Protein AF-A0A2G5KMC2-F1 (afdb_monomer)

Foldseek 3Di:
DDDPPPPPPPVVPPALVCCQVPPDDPWDAQVRNCVRNNAAPDKDWDWDQPDPVGTDIWIWGHHPQWIWIADPRRTTDHIDDD

Secondary structure (DSSP, 8-state):
---------------HHHHHHHT--SS-BHHHHHHHH-S-SEEEEEEEE-GGG-EEEEEEEEETTEEEEE-TTSBEEEE---

Solvent-accessible surface area (backbone atoms only — not comparable to full-atom values): 5178 Å² total; per-residue (Å²): 136,89,81,81,81,78,73,78,81,73,69,77,77,71,51,54,64,57,43,57,77,73,68,61,58,84,83,35,45,49,68,58,50,33,72,72,60,41,82,59,81,46,76,47,78,45,82,42,78,62,64,96,79,40,74,42,68,31,45,34,36,30,52,89,93,46,31,41,34,26,43,84,85,40,33,43,72,49,74,56,80,132

Sequence (82 aa):
MIFIFYLSCQRESKSKEYIIENEIAYPMSQDQVIKKIGLPDSVSTEDYDTGSFGKRKREIYHYGRHQLIFSHHGIYKGLKSK

Mean predicted aligned error: 9.26 Å

Radius of gyration: 17.69 Å; Cα contacts (8 Å, |Δi|>4): 116; chains: 1; bounding box: 37×44×56 Å

Nearest PDB structures (foldseek):
  8qqf-assembly2_C  TM=5.496E-01  e=4.030E+00  Homo sapiens
  7d3e-assembly1_C  TM=6.129E-01  e=5.441E+00  Homo sapiens
  1ukf-assembly1_A  TM=4.745E-01  e=4.544E+00  Pseudomonas savastanoi pv. phaseolicola

pLDDT: mean 81.33, std 15.75, range [37.38, 93.56]

Structure (mmCIF, N/CA/C/O backbone):
data_AF-A0A2G5KMC2-F1
#
_entry.id   AF-A0A2G5KMC2-F1
#
loop_
_atom_site.group_PDB
_atom_site.id
_atom_site.type_symbol
_atom_site.label_atom_id
_atom_site.label_alt_id
_atom_site.label_comp_id
_atom_site.label_asym_id
_atom_site.label_entity_id
_atom_site.label_seq_id
_atom_site.pdbx_PDB_ins_code
_atom_site.Cartn_x
_atom_site.Cartn_y
_atom_site.Cartn_z
_atom_site.occupancy
_atom_site.B_iso_or_equiv
_atom_site.auth_seq_id
_atom_site.auth_comp_id
_atom_site.auth_asym_id
_atom_site.auth_atom_id
_atom_site.pdbx_PDB_model_num
ATOM 1 N N . MET A 1 1 ? -26.645 30.235 33.050 1.00 37.38 1 MET A N 1
ATOM 2 C CA . MET A 1 1 ? -26.523 28.762 33.005 1.00 37.38 1 MET A CA 1
ATOM 3 C C . MET A 1 1 ? -25.846 28.402 31.695 1.00 37.38 1 MET A C 1
ATOM 5 O O . MET A 1 1 ? -26.373 28.753 30.651 1.00 37.38 1 MET A O 1
ATOM 9 N N . ILE A 1 2 ? -24.644 27.828 31.746 1.00 43.25 2 ILE A N 1
ATOM 10 C CA . ILE A 1 2 ? -23.841 27.508 30.558 1.00 43.25 2 ILE A CA 1
ATOM 11 C C . ILE A 1 2 ? -24.162 26.061 30.167 1.00 43.25 2 ILE A C 1
ATOM 13 O O . ILE A 1 2 ? -23.826 25.141 30.905 1.00 43.25 2 ILE A O 1
ATOM 17 N N . PHE A 1 3 ? -24.836 25.869 29.033 1.00 45.50 3 PHE A N 1
ATOM 18 C CA . PHE A 1 3 ? -25.081 24.557 28.430 1.00 45.50 3 PHE A CA 1
ATOM 19 C C . PHE A 1 3 ? -24.005 24.324 27.361 1.00 45.50 3 PHE A C 1
ATOM 21 O O . PHE A 1 3 ? -24.129 24.780 26.227 1.00 45.50 3 PHE A O 1
ATOM 28 N N . ILE A 1 4 ? -22.907 23.664 27.738 1.00 58.12 4 ILE A N 1
ATOM 29 C CA . ILE A 1 4 ? -21.909 23.192 26.773 1.00 58.12 4 ILE A CA 1
ATOM 30 C C . ILE A 1 4 ? -22.496 21.941 26.118 1.00 58.12 4 ILE A C 1
ATOM 32 O O . ILE A 1 4 ? -22.484 20.862 26.707 1.00 58.12 4 ILE A O 1
ATOM 36 N N . PHE A 1 5 ? -23.030 22.088 24.904 1.00 48.06 5 PHE A N 1
ATOM 37 C CA . PHE A 1 5 ? -23.305 20.963 24.014 1.00 48.06 5 PHE A CA 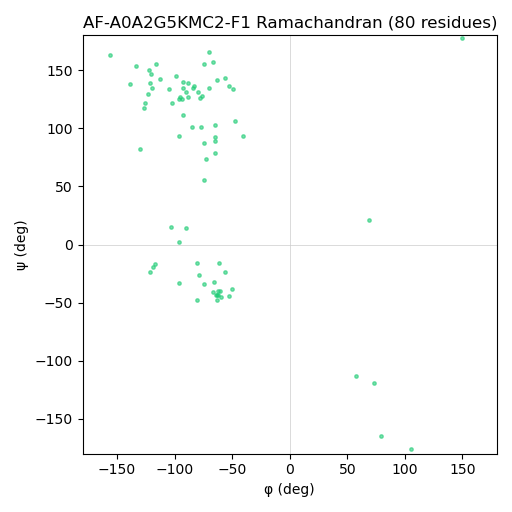1
ATOM 38 C C . PHE A 1 5 ? -21.962 20.328 23.626 1.00 48.06 5 PHE A C 1
ATOM 40 O O . PHE A 1 5 ? -21.347 20.684 22.622 1.00 48.06 5 PHE A O 1
ATOM 47 N N . TYR A 1 6 ? -21.504 19.371 24.435 1.00 46.56 6 TYR A N 1
ATOM 48 C CA . TYR A 1 6 ? -20.623 18.301 23.980 1.00 46.56 6 TYR A CA 1
ATOM 49 C C . TYR A 1 6 ? -21.424 17.466 22.979 1.00 46.56 6 TYR A C 1
ATOM 51 O O . TYR A 1 6 ? -21.987 16.424 23.306 1.00 46.56 6 TYR A O 1
ATOM 59 N N . LEU A 1 7 ? -21.542 17.974 21.752 1.00 48.66 7 LEU A N 1
ATOM 60 C CA . LEU A 1 7 ? -21.956 17.164 20.623 1.00 48.66 7 LEU A CA 1
ATOM 61 C C . LEU A 1 7 ? -20.849 16.138 20.430 1.00 48.66 7 LEU A C 1
ATOM 63 O O . LEU A 1 7 ? -19.755 16.452 19.963 1.00 48.66 7 LEU A O 1
ATOM 67 N N . SER A 1 8 ? -21.147 14.929 20.892 1.00 38.25 8 SER A N 1
ATOM 68 C CA . SER A 1 8 ? -20.425 13.698 20.652 1.00 38.25 8 SER A CA 1
ATOM 69 C C . SER A 1 8 ? -19.970 13.639 19.200 1.00 38.25 8 SER A C 1
ATOM 71 O O . SER A 1 8 ? -20.672 13.138 18.327 1.00 38.25 8 SER A O 1
ATOM 73 N N . CYS A 1 9 ? -18.745 14.087 18.943 1.00 55.06 9 CYS A N 1
ATOM 74 C CA . CYS A 1 9 ? -17.987 13.678 17.775 1.00 55.06 9 CYS A CA 1
ATOM 75 C C . CYS A 1 9 ? -17.505 12.241 18.044 1.00 55.06 9 CYS A C 1
ATOM 77 O O . CYS A 1 9 ? -16.312 11.952 18.038 1.00 55.06 9 CYS A O 1
ATOM 79 N N . GLN A 1 10 ? -18.438 11.325 18.340 1.00 44.81 10 GLN A N 1
ATOM 80 C CA . GLN A 1 10 ? -18.202 9.892 18.227 1.00 44.81 10 GLN A CA 1
ATOM 81 C C . GLN A 1 10 ? -18.184 9.600 16.732 1.00 44.81 10 GLN A C 1
ATOM 83 O O . GLN A 1 10 ? -19.132 9.097 16.141 1.00 44.81 10 GLN A O 1
ATOM 88 N N . ARG A 1 11 ? -17.090 10.018 16.093 1.00 54.94 11 ARG A N 1
ATOM 89 C CA . ARG A 1 11 ? -16.714 9.548 14.773 1.00 54.94 11 ARG A CA 1
ATOM 90 C C . ARG A 1 11 ? -16.427 8.069 14.980 1.00 54.94 11 ARG A C 1
ATOM 92 O O . ARG A 1 11 ? -15.340 7.732 15.440 1.00 54.94 11 ARG A O 1
ATOM 99 N N . GLU A 1 12 ? -17.436 7.223 14.777 1.00 49.97 12 GLU A N 1
ATOM 100 C CA . GLU A 1 12 ? -17.289 5.771 14.807 1.00 49.97 12 GLU A CA 1
ATOM 101 C C . GLU A 1 12 ? -16.080 5.428 13.948 1.00 49.97 12 GLU A C 1
ATOM 103 O O . GLU A 1 12 ? -16.080 5.599 12.724 1.00 49.97 12 GLU A O 1
ATOM 108 N N . SER A 1 13 ? -14.990 5.063 14.617 1.00 58.31 13 SER A N 1
ATOM 109 C CA . SER A 1 13 ? -13.743 4.754 13.950 1.00 58.31 13 SER A CA 1
ATOM 110 C C . SER A 1 13 ? -13.934 3.390 13.310 1.00 58.31 13 SER A C 1
ATOM 112 O O . SER A 1 13 ? -13.658 2.365 13.928 1.00 58.31 13 SER A O 1
ATOM 114 N N . LYS A 1 14 ? -14.466 3.376 12.084 1.00 71.06 14 LYS A N 1
ATOM 115 C CA . LYS A 1 14 ? -14.543 2.169 11.260 1.00 71.06 14 LYS A CA 1
ATOM 116 C C . LYS A 1 14 ? -13.162 1.513 11.242 1.00 71.06 14 LYS A C 1
ATOM 118 O O . LYS A 1 14 ? -12.155 2.200 11.062 1.00 71.06 14 LYS A O 1
ATOM 123 N N . SER A 1 15 ? -13.113 0.196 11.445 1.00 83.12 15 SER A N 1
ATOM 124 C CA . SER A 1 15 ? -11.852 -0.549 11.346 1.00 83.12 15 SER A CA 1
ATOM 125 C C . SER A 1 15 ? -11.232 -0.322 9.965 1.00 83.12 15 SER A C 1
ATOM 127 O O . SER A 1 15 ? -11.951 -0.273 8.962 1.00 83.12 15 SER A O 1
ATOM 129 N N . LYS A 1 16 ? -9.897 -0.231 9.901 1.00 84.19 16 LYS A N 1
ATOM 130 C CA . LYS A 1 16 ? -9.149 -0.151 8.635 1.00 84.19 16 LYS A CA 1
ATOM 131 C C . LYS A 1 16 ? -9.580 -1.264 7.670 1.00 84.19 16 LYS A C 1
ATOM 133 O O . LYS A 1 16 ? -9.740 -1.022 6.479 1.00 84.19 16 LYS A O 1
ATOM 138 N N . GLU A 1 17 ? -9.845 -2.452 8.207 1.00 84.50 17 GLU A N 1
ATOM 139 C CA . GLU A 1 17 ? -10.288 -3.636 7.465 1.00 84.50 17 GLU A CA 1
ATOM 140 C C . GLU A 1 17 ? -11.656 -3.432 6.809 1.00 84.50 17 GLU A C 1
ATOM 142 O O . GLU A 1 17 ? -11.834 -3.744 5.636 1.00 84.50 17 GLU A O 1
ATOM 147 N N . TYR A 1 18 ? -12.604 -2.831 7.535 1.00 87.94 18 TYR A N 1
ATOM 148 C CA . TYR A 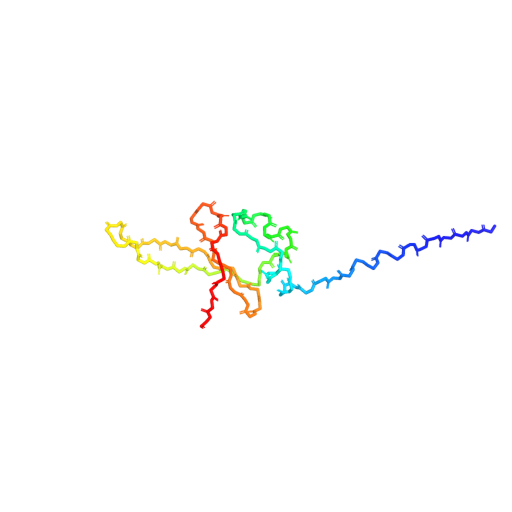1 18 ? -13.933 -2.535 7.003 1.00 87.94 18 TYR A CA 1
ATOM 149 C C . TYR A 1 18 ? -13.851 -1.564 5.820 1.00 87.94 18 TYR A C 1
ATOM 151 O O . TYR A 1 18 ? -14.510 -1.767 4.800 1.00 87.94 18 TYR A O 1
ATOM 159 N N . ILE A 1 19 ? -13.026 -0.519 5.949 1.00 87.25 19 ILE A N 1
ATOM 160 C CA . ILE A 1 19 ? -12.823 0.486 4.898 1.00 87.25 19 ILE A CA 1
ATOM 161 C C . ILE A 1 19 ? -12.203 -0.173 3.664 1.00 87.25 19 ILE A C 1
ATOM 163 O O . ILE A 1 19 ? -12.658 0.070 2.549 1.00 87.25 19 ILE A O 1
ATOM 167 N N . ILE A 1 20 ? -11.206 -1.038 3.858 1.00 89.25 20 ILE A N 1
ATOM 168 C CA . ILE A 1 20 ? -10.549 -1.777 2.777 1.00 89.25 20 ILE A CA 1
ATOM 169 C C . ILE A 1 20 ? -11.535 -2.658 2.005 1.00 89.25 20 ILE A C 1
ATOM 171 O O . ILE A 1 20 ? -11.507 -2.654 0.778 1.00 89.25 20 ILE A O 1
ATOM 175 N N . GLU A 1 21 ? -12.397 -3.391 2.706 1.00 87.12 21 GLU A N 1
ATOM 176 C CA . GLU A 1 21 ? -13.305 -4.362 2.085 1.00 87.12 21 GLU A CA 1
ATOM 177 C C . GLU A 1 21 ? -14.544 -3.721 1.442 1.00 87.12 21 GLU A C 1
ATOM 179 O O . GLU A 1 21 ? -15.093 -4.293 0.503 1.00 87.12 21 GLU A O 1
ATOM 184 N N . ASN A 1 22 ? -14.983 -2.544 1.910 1.00 86.88 22 ASN A N 1
ATOM 185 C CA . ASN A 1 22 ? -16.270 -1.958 1.502 1.00 86.88 22 ASN A CA 1
ATOM 186 C C . ASN A 1 22 ? -16.170 -0.572 0.846 1.00 86.88 22 ASN A C 1
ATOM 188 O O . ASN A 1 22 ? -17.090 -0.171 0.136 1.00 86.88 22 ASN A O 1
ATOM 192 N N . GLU A 1 23 ? -15.104 0.194 1.095 1.00 88.81 23 GLU A N 1
ATOM 193 C CA . GLU A 1 23 ? -15.009 1.598 0.663 1.00 88.81 23 GLU A CA 1
ATOM 194 C C . GLU A 1 23 ? -13.885 1.890 -0.335 1.00 88.81 23 GLU A C 1
ATOM 196 O O . GLU A 1 23 ? -13.898 2.955 -0.964 1.00 88.81 23 GLU A O 1
ATOM 201 N N . ILE A 1 24 ? -12.902 0.998 -0.465 1.00 90.38 24 ILE A N 1
ATOM 202 C CA . ILE A 1 24 ? -11.839 1.121 -1.463 1.00 90.38 24 ILE A CA 1
ATOM 203 C C . ILE A 1 24 ? -12.299 0.461 -2.758 1.00 90.38 24 ILE A C 1
ATOM 205 O O . ILE A 1 24 ? -12.685 -0.703 -2.783 1.00 90.38 24 ILE A O 1
ATOM 209 N N . ALA A 1 25 ? -12.225 1.211 -3.852 1.00 87.94 25 ALA A N 1
ATOM 210 C CA . ALA A 1 25 ? -12.640 0.754 -5.169 1.00 87.94 25 ALA A CA 1
ATOM 211 C C . ALA A 1 25 ? -11.585 1.107 -6.220 1.00 87.94 25 ALA A C 1
ATOM 213 O O . ALA A 1 25 ? -10.831 2.070 -6.074 1.00 87.94 25 ALA A O 1
ATOM 214 N N . TYR A 1 26 ? -11.538 0.324 -7.296 1.00 87.12 26 TYR A N 1
ATOM 215 C CA . TYR A 1 26 ? -10.748 0.664 -8.474 1.00 87.12 26 TYR A CA 1
ATOM 216 C C . TYR A 1 26 ? -11.523 1.634 -9.385 1.00 87.12 26 TYR A C 1
ATOM 218 O O . TYR A 1 26 ? -12.690 1.358 -9.664 1.00 87.12 26 TYR A O 1
ATOM 226 N N . PRO A 1 27 ? -10.897 2.694 -9.931 1.00 91.38 27 PRO A N 1
ATOM 227 C CA . PRO A 1 27 ? -9.561 3.209 -9.628 1.00 91.38 27 PRO A CA 1
ATOM 228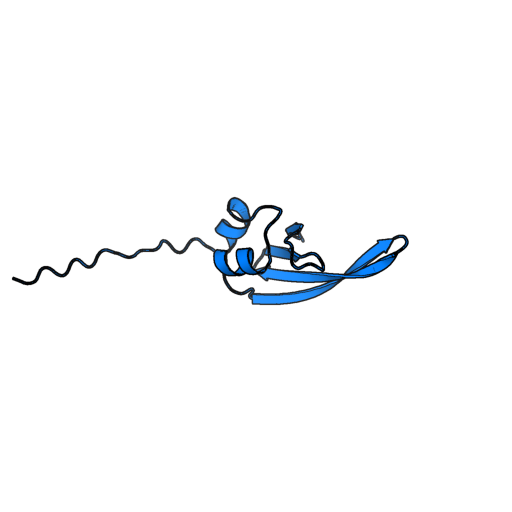 C C . PRO A 1 27 ? -9.575 4.224 -8.473 1.00 91.38 27 PRO A C 1
ATOM 230 O O . PRO A 1 27 ? -10.421 5.111 -8.419 1.00 91.38 27 PRO A O 1
ATOM 233 N N . MET A 1 28 ? -8.579 4.144 -7.591 1.00 93.56 28 MET A N 1
ATOM 234 C CA . MET A 1 28 ? -8.354 5.124 -6.523 1.00 93.56 28 MET A CA 1
ATOM 235 C C . MET A 1 28 ? -6.856 5.403 -6.407 1.00 93.56 28 MET A C 1
ATOM 237 O O . MET A 1 28 ? -6.046 4.478 -6.522 1.00 93.56 28 MET A O 1
ATOM 241 N N . SER A 1 29 ? -6.469 6.668 -6.228 1.00 93.00 29 SER A N 1
ATOM 242 C CA . SER A 1 29 ? -5.055 7.016 -6.053 1.00 93.00 29 SER A CA 1
ATOM 243 C C . SER A 1 29 ? -4.560 6.633 -4.660 1.00 93.00 29 SER A C 1
ATOM 245 O O . SER A 1 29 ? -5.330 6.570 -3.702 1.00 93.00 29 SER A O 1
ATOM 247 N N . GLN A 1 30 ? -3.256 6.417 -4.530 1.00 91.88 30 GLN A N 1
ATOM 248 C CA . GLN A 1 30 ? -2.602 6.131 -3.259 1.00 91.88 30 GLN A CA 1
ATOM 249 C C . GLN A 1 30 ? -2.940 7.175 -2.189 1.00 91.88 30 GLN A C 1
ATOM 251 O O . GLN A 1 30 ? -3.307 6.804 -1.078 1.00 91.88 30 GLN A O 1
ATOM 256 N N . ASP A 1 31 ? -2.915 8.467 -2.525 1.00 92.25 31 ASP A N 1
ATOM 257 C CA . ASP A 1 31 ? -3.305 9.532 -1.596 1.00 92.25 31 ASP A CA 1
ATOM 258 C C . ASP A 1 31 ? -4.757 9.415 -1.129 1.00 92.25 31 ASP A C 1
ATOM 260 O O . ASP A 1 31 ? -5.053 9.657 0.039 1.00 92.25 31 ASP A O 1
ATOM 264 N N . GLN A 1 32 ? -5.683 9.047 -2.018 1.00 92.81 32 GLN A N 1
ATOM 265 C CA . GLN A 1 32 ? -7.085 8.851 -1.643 1.00 92.81 32 GLN A CA 1
ATOM 266 C C . GLN A 1 32 ? -7.248 7.653 -0.703 1.00 92.81 32 GLN A C 1
ATOM 268 O O . GLN A 1 32 ? -7.987 7.746 0.278 1.00 92.81 32 GLN A O 1
ATOM 273 N N . VAL A 1 33 ? -6.526 6.561 -0.966 1.00 92.19 33 VAL A N 1
ATOM 274 C CA . VAL A 1 33 ? -6.514 5.375 -0.102 1.00 92.19 33 VAL A CA 1
ATOM 275 C C . VAL A 1 33 ? -5.943 5.719 1.277 1.00 92.19 33 VAL A C 1
ATOM 277 O O . VAL A 1 33 ? -6.582 5.436 2.291 1.00 92.19 33 VAL A O 1
ATOM 280 N N . ILE A 1 34 ? -4.799 6.410 1.329 1.00 92.00 34 ILE A N 1
ATOM 281 C CA . ILE A 1 34 ? -4.168 6.853 2.581 1.00 92.00 34 ILE A CA 1
ATOM 282 C C . ILE A 1 34 ? -5.079 7.825 3.338 1.00 92.00 34 ILE A C 1
ATOM 284 O O . ILE A 1 34 ? -5.203 7.724 4.553 1.00 92.00 34 ILE A O 1
ATOM 288 N N . LYS A 1 35 ? -5.771 8.740 2.649 1.00 91.62 35 LYS A N 1
ATOM 289 C CA . LYS A 1 35 ? -6.734 9.651 3.289 1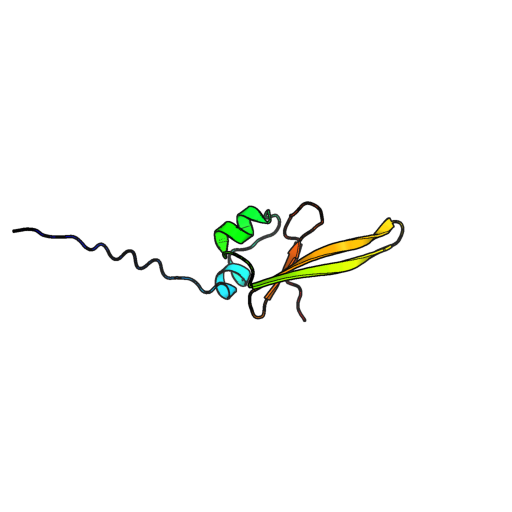.00 91.62 35 LYS A CA 1
ATOM 290 C C . LYS A 1 35 ? -7.947 8.925 3.873 1.00 91.62 35 LYS A C 1
ATOM 292 O O . LYS A 1 35 ? -8.497 9.398 4.863 1.00 91.62 35 LYS A O 1
ATOM 297 N N . LYS A 1 36 ? -8.380 7.815 3.265 1.00 90.75 36 LYS A N 1
ATOM 298 C CA . LYS A 1 36 ? -9.527 7.021 3.734 1.00 90.75 36 LYS A CA 1
ATOM 299 C C . LYS A 1 36 ? -9.170 6.082 4.886 1.00 90.75 36 LYS A C 1
ATOM 301 O O . LYS A 1 36 ? -9.905 6.040 5.863 1.00 90.75 36 LYS A O 1
ATOM 306 N N . ILE A 1 37 ? -8.077 5.329 4.767 1.00 90.69 37 ILE A N 1
ATOM 307 C CA . ILE A 1 37 ? -7.704 4.274 5.729 1.00 90.69 37 ILE A CA 1
ATOM 308 C C . ILE A 1 37 ? -6.706 4.788 6.777 1.00 90.69 37 ILE A C 1
ATOM 310 O O . ILE A 1 37 ? -6.705 4.340 7.923 1.00 90.69 37 ILE A O 1
ATOM 314 N N . GLY A 1 38 ? -5.832 5.710 6.377 1.00 89.75 38 GLY A N 1
ATOM 315 C CA . GLY A 1 38 ? -4.631 6.109 7.103 1.00 89.75 38 GLY A CA 1
ATOM 316 C C . GLY A 1 38 ? -3.349 5.549 6.480 1.00 89.75 38 GLY A C 1
ATOM 317 O O . GLY A 1 38 ? -3.353 4.898 5.429 1.00 89.75 38 GLY A O 1
ATOM 318 N N . LEU A 1 39 ? -2.227 5.810 7.154 1.00 91.62 39 LEU A N 1
ATOM 319 C CA . LEU A 1 39 ? -0.923 5.278 6.764 1.00 91.62 39 LEU A CA 1
ATOM 320 C C . LEU A 1 39 ? -0.902 3.738 6.858 1.00 91.62 39 LEU A C 1
ATOM 322 O O . LEU A 1 39 ? -1.509 3.180 7.785 1.00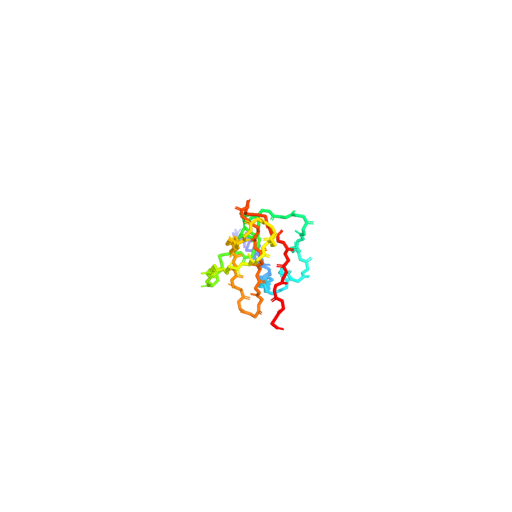 91.62 39 LEU A O 1
ATOM 326 N N . PRO A 1 40 ? -0.231 3.058 5.910 1.00 91.75 40 PRO A N 1
ATOM 327 C CA . PRO A 1 40 ? 0.001 1.620 5.991 1.00 91.75 40 PRO A CA 1
ATOM 328 C C . PRO A 1 40 ? 0.937 1.286 7.154 1.00 91.75 40 PRO A C 1
ATOM 330 O O . PRO A 1 40 ? 1.733 2.121 7.582 1.00 91.75 40 PRO A O 1
ATOM 333 N N . ASP A 1 41 ? 0.869 0.048 7.631 1.00 90.94 41 ASP A N 1
ATOM 334 C CA . ASP A 1 41 ? 1.750 -0.441 8.694 1.00 90.94 41 ASP A CA 1
ATOM 335 C C . ASP A 1 41 ? 3.168 -0.692 8.149 1.00 90.94 41 ASP A C 1
ATOM 337 O O . ASP A 1 41 ? 4.164 -0.475 8.835 1.00 90.94 41 ASP A O 1
ATOM 341 N N . SER A 1 42 ? 3.268 -1.121 6.887 1.00 92.25 42 SER A N 1
ATOM 342 C CA . SER A 1 42 ? 4.527 -1.194 6.143 1.00 92.25 42 SER A CA 1
ATOM 343 C C . SER A 1 42 ? 4.291 -1.134 4.633 1.00 92.25 42 SER A C 1
ATOM 345 O O . SER A 1 42 ? 3.178 -1.353 4.148 1.00 92.25 42 SER A O 1
ATOM 347 N N . VAL A 1 43 ? 5.351 -0.839 3.879 1.00 92.56 43 VAL A N 1
ATOM 348 C CA . VAL A 1 43 ? 5.346 -0.848 2.412 1.00 92.56 43 VAL A CA 1
ATOM 349 C C . VAL A 1 43 ? 6.438 -1.797 1.937 1.00 92.56 43 VAL A C 1
ATOM 351 O O . VAL A 1 43 ? 7.583 -1.699 2.375 1.00 92.56 43 VAL A O 1
ATOM 354 N N . SER A 1 44 ? 6.090 -2.719 1.044 1.00 92.81 44 SER A N 1
ATOM 355 C CA . SER A 1 44 ? 7.051 -3.604 0.384 1.00 92.81 44 SER A CA 1
ATOM 356 C C . SER A 1 44 ? 6.973 -3.454 -1.124 1.00 92.81 44 SER A C 1
ATOM 358 O O . SER A 1 44 ? 5.897 -3.226 -1.675 1.00 92.81 44 SER A O 1
ATOM 360 N N . THR A 1 45 ? 8.090 -3.673 -1.804 1.00 90.69 45 THR A N 1
ATOM 361 C CA . THR A 1 45 ? 8.131 -3.725 -3.263 1.00 90.69 45 THR A CA 1
ATOM 362 C C . THR A 1 45 ? 8.258 -5.170 -3.720 1.00 90.69 45 THR A C 1
ATOM 364 O O . THR A 1 45 ? 9.072 -5.920 -3.189 1.00 90.69 45 THR A O 1
ATOM 367 N N . GLU A 1 46 ? 7.462 -5.560 -4.709 1.00 88.44 46 GLU A N 1
ATOM 368 C CA . GLU A 1 46 ? 7.536 -6.880 -5.331 1.00 88.44 46 GLU A CA 1
ATOM 369 C C . GLU A 1 46 ? 7.855 -6.732 -6.818 1.00 88.44 46 GLU A C 1
ATOM 371 O O . GLU A 1 46 ? 7.256 -5.902 -7.511 1.00 88.44 46 GLU A O 1
ATOM 376 N N . ASP A 1 47 ? 8.784 -7.551 -7.307 1.00 87.19 47 ASP A N 1
ATOM 377 C CA . ASP A 1 47 ? 9.006 -7.715 -8.738 1.00 87.19 47 ASP A CA 1
ATOM 378 C C . ASP A 1 47 ? 7.910 -8.623 -9.309 1.00 87.19 47 ASP A C 1
ATOM 380 O O . ASP A 1 47 ? 7.705 -9.743 -8.842 1.00 87.19 47 ASP A O 1
ATOM 384 N N . TYR A 1 48 ? 7.211 -8.154 -10.338 1.00 83.88 48 TYR A N 1
ATOM 385 C CA . TYR A 1 48 ? 6.258 -8.946 -11.105 1.00 83.88 48 TYR A CA 1
ATOM 386 C C . TYR A 1 48 ? 6.680 -8.978 -12.570 1.00 83.88 48 TYR A C 1
ATOM 388 O O . TYR A 1 48 ? 7.146 -7.982 -13.133 1.00 83.88 48 TYR A O 1
ATOM 396 N N . ASP A 1 49 ? 6.550 -10.149 -13.181 1.00 82.25 49 ASP A N 1
ATOM 397 C CA . ASP A 1 49 ? 6.866 -10.331 -14.589 1.00 82.25 49 ASP A CA 1
ATOM 398 C C . ASP A 1 49 ? 5.742 -9.740 -15.451 1.00 82.25 49 ASP A C 1
ATOM 400 O O . ASP A 1 49 ? 4.562 -10.029 -15.241 1.00 82.25 49 ASP A O 1
ATOM 404 N N . THR A 1 50 ? 6.109 -8.881 -16.401 1.00 80.31 50 THR A N 1
ATOM 405 C CA . THR A 1 50 ? 5.182 -8.302 -17.385 1.00 80.31 50 THR A CA 1
ATOM 406 C C . THR A 1 50 ? 5.305 -8.949 -18.764 1.00 80.31 50 THR A C 1
ATOM 408 O O . THR A 1 50 ? 4.805 -8.411 -19.752 1.00 80.31 50 THR A O 1
ATOM 411 N N . GLY A 1 51 ? 5.961 -10.110 -18.843 1.00 82.75 51 GLY A N 1
ATOM 412 C CA . GLY A 1 51 ? 6.200 -10.850 -20.073 1.00 82.75 51 GLY A CA 1
ATOM 413 C C . GLY A 1 51 ? 7.258 -10.154 -20.922 1.00 82.75 51 GLY A C 1
ATOM 414 O O . GLY A 1 51 ? 8.389 -9.940 -20.489 1.00 82.75 51 GLY A O 1
ATOM 415 N N . SER A 1 52 ? 6.889 -9.749 -22.139 1.00 81.38 52 SER A N 1
ATOM 416 C CA . SER A 1 52 ? 7.811 -9.167 -23.129 1.00 81.38 52 SER A CA 1
ATOM 417 C C . SER A 1 52 ? 8.483 -7.856 -22.695 1.00 81.38 52 SER A C 1
ATOM 419 O O . SER A 1 52 ? 9.471 -7.455 -23.302 1.00 81.38 52 SER A O 1
ATOM 421 N N . PHE A 1 53 ? 7.973 -7.191 -21.655 1.00 77.00 53 PHE A N 1
ATOM 422 C CA . PHE A 1 53 ? 8.533 -5.947 -21.113 1.00 77.00 53 PHE A CA 1
ATOM 423 C C . PHE A 1 53 ? 9.463 -6.163 -19.905 1.00 77.00 53 PHE A C 1
ATOM 425 O O . PHE A 1 53 ? 9.960 -5.187 -19.340 1.00 77.00 53 PHE A O 1
ATOM 432 N N . GLY A 1 54 ? 9.710 -7.418 -19.509 1.00 82.19 54 GLY A N 1
ATOM 433 C CA . GLY A 1 54 ? 10.578 -7.779 -18.391 1.00 82.19 54 GLY A CA 1
ATOM 434 C C . GLY A 1 54 ? 9.922 -7.629 -17.015 1.00 82.19 54 GLY A C 1
ATOM 435 O O . GLY A 1 54 ? 8.700 -7.516 -16.878 1.00 82.19 54 GLY A O 1
ATOM 436 N N . LYS A 1 55 ? 10.749 -7.638 -15.964 1.00 82.31 55 LYS A N 1
ATOM 437 C CA . LYS A 1 55 ? 10.290 -7.489 -14.577 1.00 82.31 55 LYS A CA 1
ATOM 438 C C . LYS A 1 55 ? 10.023 -6.023 -14.258 1.00 82.31 55 LYS A C 1
ATOM 440 O O . LYS A 1 55 ? 10.868 -5.163 -14.505 1.00 82.31 55 LYS A O 1
ATOM 445 N N . ARG A 1 56 ? 8.862 -5.742 -13.671 1.00 84.19 56 ARG A N 1
ATOM 446 C CA . ARG A 1 56 ? 8.517 -4.427 -13.125 1.00 84.19 56 ARG A CA 1
ATOM 447 C C . ARG A 1 56 ? 8.321 -4.518 -11.626 1.00 84.19 56 ARG A C 1
ATOM 449 O O . ARG A 1 56 ? 7.960 -5.559 -11.096 1.00 84.19 56 ARG A O 1
ATOM 456 N N . LYS A 1 57 ? 8.509 -3.388 -10.957 1.00 85.06 57 LYS A N 1
ATOM 457 C CA . LYS A 1 57 ? 8.269 -3.249 -9.523 1.00 85.06 57 LYS A CA 1
ATOM 458 C C . LYS A 1 57 ? 6.854 -2.744 -9.279 1.00 85.06 57 LYS A C 1
ATOM 460 O O . LYS A 1 57 ? 6.404 -1.816 -9.955 1.00 85.06 57 LYS A O 1
ATOM 465 N N . ARG A 1 58 ? 6.149 -3.362 -8.334 1.00 87.81 58 ARG A N 1
ATOM 466 C CA . ARG A 1 58 ? 4.882 -2.863 -7.779 1.00 87.81 58 ARG A CA 1
ATOM 467 C C . ARG A 1 58 ? 5.022 -2.645 -6.286 1.00 87.81 58 ARG A C 1
ATOM 469 O O . ARG A 1 58 ? 5.728 -3.394 -5.614 1.00 87.81 58 ARG A O 1
ATOM 476 N N . GLU A 1 59 ? 4.327 -1.640 -5.783 1.00 91.38 59 GLU A N 1
ATOM 477 C CA . GLU A 1 59 ? 4.286 -1.354 -4.356 1.00 91.38 59 GLU A CA 1
ATOM 478 C C . GLU A 1 59 ? 3.090 -2.052 -3.717 1.00 91.38 59 GLU A C 1
ATOM 480 O O . GLU A 1 59 ? 1.999 -2.129 -4.291 1.00 91.38 59 GLU A O 1
ATOM 485 N N . ILE A 1 60 ? 3.317 -2.591 -2.525 1.00 92.81 60 ILE A N 1
ATOM 486 C CA . ILE A 1 60 ? 2.330 -3.317 -1.736 1.00 92.81 60 ILE A CA 1
ATOM 487 C C . ILE A 1 60 ? 2.272 -2.671 -0.365 1.00 92.81 60 ILE A C 1
ATOM 489 O O . ILE A 1 60 ? 3.278 -2.597 0.340 1.00 92.81 60 ILE A O 1
ATOM 493 N N . TYR A 1 61 ? 1.082 -2.211 -0.006 1.00 93.38 61 TYR A N 1
ATOM 494 C CA . TYR A 1 61 ? 0.816 -1.522 1.244 1.00 93.38 61 TYR A CA 1
ATOM 495 C C . TYR A 1 61 ? 0.15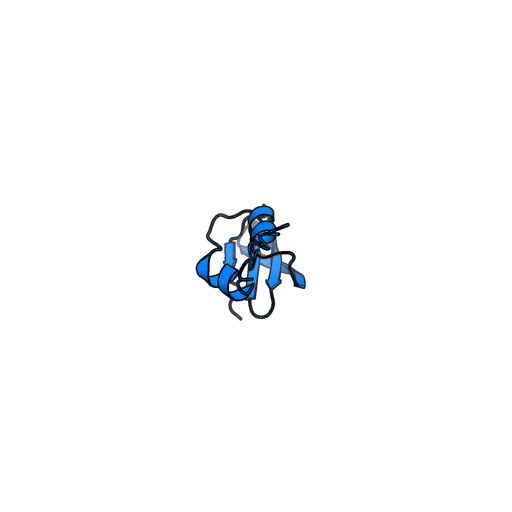0 -2.510 2.185 1.00 93.38 61 TYR A C 1
ATOM 497 O O . TYR A 1 61 ? -0.903 -3.068 1.865 1.00 93.38 61 TYR A O 1
ATOM 505 N N . HIS A 1 62 ? 0.770 -2.732 3.336 1.00 92.69 62 HIS A N 1
ATOM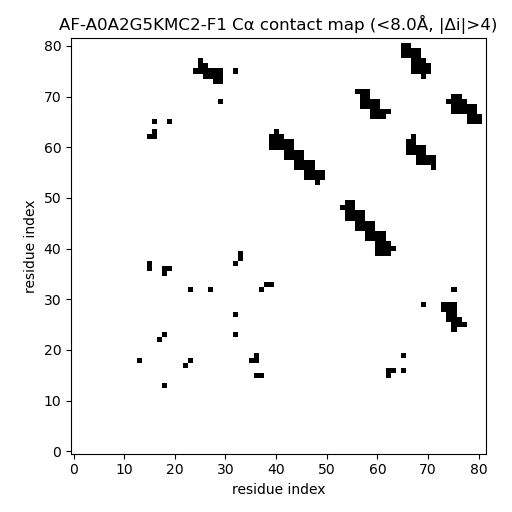 506 C CA . HIS A 1 62 ? 0.301 -3.686 4.331 1.00 92.69 62 HIS A CA 1
ATOM 507 C C . HIS A 1 62 ? -0.583 -2.971 5.349 1.00 92.69 62 HIS A C 1
ATOM 509 O O . HIS A 1 62 ? -0.165 -1.980 5.948 1.00 92.69 62 HIS A O 1
ATOM 515 N N . TYR A 1 63 ? -1.797 -3.482 5.531 1.00 90.94 63 TYR A N 1
ATOM 516 C CA . TYR A 1 63 ? -2.790 -3.012 6.493 1.00 90.94 63 TYR A CA 1
ATOM 517 C C . TYR A 1 63 ? -3.303 -4.221 7.288 1.00 90.94 63 TYR A C 1
ATOM 519 O O . TYR A 1 63 ? -4.329 -4.819 6.957 1.00 90.94 63 TYR A O 1
ATOM 527 N N . GLY A 1 64 ? -2.556 -4.630 8.313 1.00 87.12 64 GLY A N 1
ATOM 528 C CA . GLY A 1 64 ? -2.830 -5.843 9.082 1.00 87.12 64 GLY A CA 1
ATOM 529 C C . GLY A 1 64 ? -2.859 -7.101 8.206 1.00 87.12 64 GLY A C 1
ATOM 530 O O . GLY A 1 64 ? -1.837 -7.521 7.665 1.00 87.12 64 GLY A O 1
ATOM 531 N N . ARG A 1 65 ? -4.037 -7.724 8.077 1.00 87.31 65 ARG A N 1
ATOM 532 C CA . ARG A 1 65 ? -4.231 -8.937 7.260 1.00 87.31 65 ARG A CA 1
ATOM 533 C C . ARG A 1 65 ? -4.389 -8.655 5.764 1.00 87.31 65 ARG A C 1
ATOM 535 O O . ARG A 1 65 ? -4.256 -9.577 4.960 1.00 87.31 65 ARG A O 1
ATOM 542 N N . HIS A 1 66 ? -4.668 -7.409 5.386 1.00 90.69 66 HIS A N 1
ATOM 543 C CA . HIS A 1 66 ? -4.894 -7.012 4.001 1.00 90.69 66 HIS A CA 1
ATOM 544 C C . HIS A 1 66 ? -3.636 -6.402 3.389 1.00 90.69 66 HIS A C 1
ATOM 546 O O . HIS A 1 66 ? -2.879 -5.679 4.033 1.00 90.69 66 HIS A O 1
ATOM 552 N N . GLN A 1 67 ? -3.439 -6.669 2.104 1.00 92.12 67 GLN A N 1
ATOM 553 C CA . GLN A 1 67 ? -2.333 -6.135 1.319 1.00 92.12 67 GLN A CA 1
ATOM 554 C C . GLN A 1 67 ? -2.904 -5.455 0.079 1.00 92.12 67 GLN A C 1
ATOM 556 O O . GLN A 1 67 ? -3.543 -6.107 -0.743 1.00 92.12 67 GLN A O 1
ATOM 561 N N . LEU A 1 68 ? -2.699 -4.147 -0.062 1.00 92.69 68 LEU A N 1
ATOM 562 C CA . LEU A 1 68 ? -3.179 -3.376 -1.208 1.00 92.69 68 LEU A CA 1
ATOM 563 C C . LEU A 1 68 ? -2.068 -3.250 -2.244 1.00 92.69 68 LEU A C 1
ATOM 565 O O . LEU A 1 68 ? -0.976 -2.780 -1.934 1.00 92.69 68 LEU A O 1
ATOM 569 N N . ILE A 1 69 ? -2.352 -3.660 -3.478 1.00 92.88 69 ILE A N 1
ATOM 570 C CA . ILE A 1 69 ? -1.415 -3.555 -4.594 1.00 92.88 69 ILE A CA 1
ATOM 571 C C . ILE A 1 69 ? -1.628 -2.219 -5.288 1.00 92.88 69 ILE A C 1
ATOM 573 O O . ILE A 1 69 ? -2.750 -1.890 -5.679 1.00 92.88 69 ILE A O 1
ATOM 577 N N . PHE A 1 70 ? -0.539 -1.497 -5.524 1.00 91.75 70 PHE A N 1
ATOM 578 C CA . PHE A 1 70 ? -0.530 -0.292 -6.335 1.00 91.75 70 PHE A CA 1
ATOM 579 C C . PHE A 1 70 ? 0.256 -0.517 -7.623 1.00 91.75 70 PHE A C 1
ATOM 581 O O . PHE A 1 70 ? 1.262 -1.225 -7.680 1.00 91.75 70 PHE A O 1
ATOM 588 N N . SER A 1 71 ? -0.241 0.081 -8.699 1.00 87.75 71 SER A N 1
ATOM 589 C CA . SER A 1 71 ? 0.515 0.205 -9.941 1.00 87.75 71 SER A CA 1
ATOM 590 C C . SER A 1 71 ? 1.667 1.194 -9.783 1.00 87.75 71 SER A C 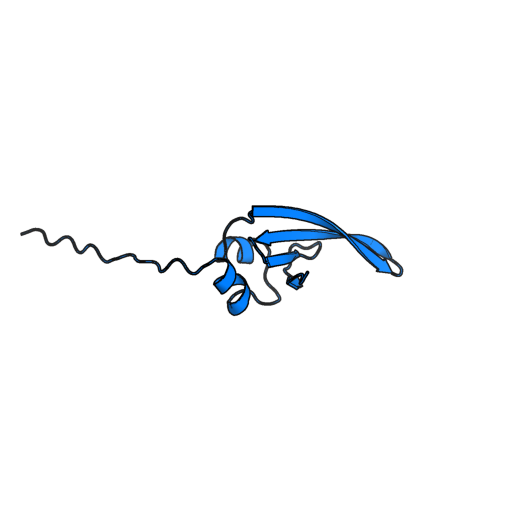1
ATOM 592 O O . SER A 1 71 ? 1.667 2.019 -8.877 1.00 87.75 71 SER A O 1
ATOM 594 N N . HIS A 1 72 ? 2.597 1.176 -10.737 1.00 84.25 72 HIS A N 1
ATOM 595 C CA . HIS A 1 72 ? 3.708 2.129 -10.793 1.00 84.25 72 HIS A CA 1
ATOM 596 C C . HIS A 1 72 ? 3.267 3.608 -10.809 1.00 84.25 72 HIS A C 1
ATOM 598 O O . HIS A 1 72 ? 4.021 4.477 -10.397 1.00 84.25 72 HIS A O 1
ATOM 604 N N . HIS A 1 73 ? 2.040 3.902 -11.250 1.00 86.62 73 HIS A N 1
ATOM 605 C CA . HIS A 1 73 ? 1.478 5.258 -11.254 1.00 86.62 73 HIS A CA 1
ATOM 606 C C . HIS A 1 73 ? 0.733 5.614 -9.953 1.00 86.62 73 HIS A C 1
ATOM 608 O O . HIS A 1 73 ? -0.058 6.552 -9.944 1.00 86.62 73 HIS A O 1
ATOM 614 N N . GLY A 1 74 ? 0.903 4.836 -8.878 1.00 87.38 74 GLY A N 1
ATOM 615 C CA . GLY A 1 74 ? 0.238 5.085 -7.596 1.00 87.38 74 GLY A CA 1
ATOM 616 C C . GLY A 1 74 ? -1.276 4.853 -7.628 1.00 87.38 74 GLY A C 1
ATOM 617 O O . GLY A 1 74 ? -2.006 5.390 -6.800 1.00 87.38 74 GLY A O 1
ATOM 618 N N . ILE A 1 75 ? -1.783 4.075 -8.590 1.00 90.94 75 ILE A N 1
ATOM 619 C CA . ILE A 1 75 ? -3.206 3.704 -8.656 1.00 90.94 75 ILE A CA 1
ATOM 620 C C . ILE A 1 75 ? -3.395 2.345 -7.999 1.00 90.94 75 ILE A C 1
ATOM 622 O O . ILE A 1 75 ? -2.724 1.389 -8.401 1.00 90.94 75 ILE A O 1
ATOM 626 N N . TYR A 1 76 ? -4.315 2.261 -7.037 1.00 92.38 76 TYR A N 1
ATOM 627 C CA . TYR A 1 76 ? -4.760 1.010 -6.425 1.00 92.38 76 TYR A CA 1
ATOM 628 C C . TYR A 1 76 ? -5.183 0.028 -7.518 1.00 92.38 76 TYR A C 1
ATOM 630 O O . TYR A 1 76 ? -5.822 0.430 -8.482 1.00 92.38 76 TYR A O 1
ATOM 638 N N . LYS A 1 77 ? -4.802 -1.243 -7.417 1.00 90.44 77 LYS A N 1
ATOM 639 C CA . LYS A 1 77 ? -5.120 -2.287 -8.405 1.00 90.44 77 LYS A CA 1
ATOM 640 C C . LYS A 1 77 ? -5.946 -3.428 -7.830 1.00 90.44 77 LYS A C 1
ATOM 642 O O . LYS A 1 77 ? -6.576 -4.141 -8.602 1.00 90.44 77 LYS A O 1
ATOM 647 N N . GLY A 1 78 ? -5.956 -3.596 -6.512 1.00 89.75 78 GLY A N 1
ATOM 648 C CA . GLY A 1 78 ? -6.699 -4.664 -5.857 1.00 89.75 78 GLY A CA 1
ATOM 649 C C . GLY A 1 78 ? -6.045 -5.139 -4.567 1.00 89.75 78 GLY A C 1
ATOM 650 O O . GLY A 1 78 ? -4.972 -4.671 -4.173 1.00 89.75 78 GLY A O 1
ATOM 651 N N . LEU A 1 79 ? -6.716 -6.085 -3.917 1.00 89.69 79 LEU A N 1
ATOM 652 C CA . LEU A 1 79 ? -6.213 -6.804 -2.755 1.00 89.69 79 LEU A CA 1
ATOM 653 C C . LEU A 1 79 ? -5.330 -7.977 -3.191 1.00 89.69 79 LEU A C 1
ATOM 655 O O . LEU A 1 79 ? -5.697 -8.751 -4.073 1.00 89.69 79 LEU A O 1
ATOM 659 N N . LYS A 1 80 ? -4.175 -8.131 -2.544 1.00 82.56 80 LYS A N 1
ATOM 660 C CA . LYS A 1 80 ? -3.370 -9.349 -2.603 1.00 82.56 80 LYS A CA 1
ATOM 661 C C . LYS A 1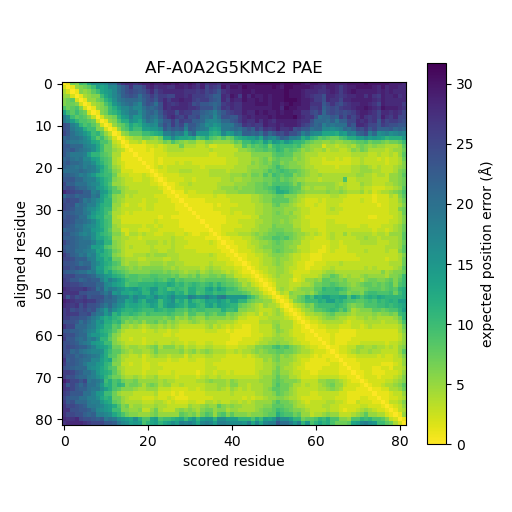 80 ? -3.920 -10.320 -1.559 1.00 82.56 80 LYS A C 1
ATOM 663 O O . LYS A 1 80 ? -3.646 -10.161 -0.370 1.00 82.56 80 LYS A O 1
ATOM 668 N N . SER A 1 81 ? -4.702 -11.303 -1.996 1.00 62.78 81 SER A N 1
ATOM 669 C CA . SER A 1 81 ? -4.997 -12.469 -1.157 1.00 62.78 81 SER A CA 1
ATOM 670 C C . SER A 1 81 ? -3.729 -13.311 -1.020 1.00 62.78 81 SER A C 1
ATOM 672 O O . SER A 1 81 ? -3.008 -13.497 -2.003 1.00 62.78 81 SER A O 1
ATOM 674 N N . LYS A 1 82 ? -3.431 -13.740 0.210 1.00 55.16 82 LYS A N 1
ATOM 675 C CA . LYS A 1 82 ? -2.379 -14.724 0.492 1.00 55.16 82 LYS A CA 1
ATOM 676 C C . LYS A 1 82 ? -2.724 -16.074 -0.121 1.00 55.16 82 LYS A C 1
ATOM 678 O O . LYS A 1 82 ? -3.928 -16.410 -0.120 1.00 55.16 82 LYS A O 1
#